Protein AF-A0A2G8LEM5-F1 (afdb_monomer_lite)

Foldseek 3Di:
DPVVVVVVVVLVVVLLLQLLVVLLVQQFAPHRNQKAFPVVVCVSSPVVVVVVCCVVQQKDKDKDFDDDPDPDDDDPRDITIIIGGNDNLSSLLSNLVVVLVQLVPDPDDVSNCVSCVRHDCPVSLSSLVNNCVVDVVSNVVVVVNVVVVCVVDPDDPPDDCPVSPD

Sequence (166 aa):
MAKSAKAYNIEYAVKYKELSKVAFEGLCGENQQLSWRKDGLCTRLGQGFCQHYIAVGILVEEEVSAVTNEQTSATDIQTRTDLRFYHQLFCEWFASFRLVEVVAATRGASELKNVLDKVDPFNLQYLYRFTCGISSAVGKRIIEYLKSRKTVISLPSSASWNKLVR

Structure (mmCIF, N/CA/C/O backbone):
data_AF-A0A2G8LEM5-F1
#
_entry.id   AF-A0A2G8LEM5-F1
#
loop_
_atom_site.group_PDB
_atom_site.id
_atom_site.type_symbol
_atom_site.label_atom_id
_atom_site.label_alt_id
_atom_site.label_comp_id
_atom_site.label_asym_id
_atom_site.label_entity_id
_atom_site.label_seq_id
_atom_site.pdbx_PDB_ins_code
_atom_site.Cartn_x
_atom_site.Cartn_y
_atom_site.Cartn_z
_atom_site.occupancy
_atom_site.B_iso_or_equiv
_atom_site.auth_seq_id
_atom_site.auth_comp_id
_atom_site.auth_asym_id
_atom_site.auth_atom_id
_atom_site.pdbx_PDB_model_num
ATOM 1 N N . MET A 1 1 ? -18.968 -29.875 -1.692 1.00 41.53 1 MET A N 1
ATOM 2 C CA . MET A 1 1 ? -18.463 -28.745 -0.873 1.00 41.53 1 MET A CA 1
ATOM 3 C C . MET A 1 1 ? -17.439 -27.832 -1.582 1.00 41.53 1 MET A C 1
ATOM 5 O O . MET A 1 1 ? -17.128 -26.781 -1.046 1.00 41.53 1 MET A O 1
ATOM 9 N N . ALA A 1 2 ? -16.972 -28.123 -2.808 1.00 37.50 2 ALA A N 1
ATOM 10 C CA . ALA A 1 2 ? -15.936 -27.321 -3.493 1.00 37.50 2 ALA A CA 1
ATOM 11 C C . ALA A 1 2 ? -16.406 -26.003 -4.167 1.00 37.50 2 ALA A C 1
ATOM 13 O O . ALA A 1 2 ? -15.579 -25.154 -4.490 1.00 37.50 2 ALA A O 1
ATOM 14 N N . LYS A 1 3 ? -17.717 -25.797 -4.380 1.00 36.59 3 LYS A N 1
ATOM 15 C CA . LYS A 1 3 ? -18.250 -24.563 -5.004 1.00 36.59 3 LYS A CA 1
ATOM 16 C C . LYS A 1 3 ? -18.142 -23.320 -4.100 1.00 36.59 3 LYS A C 1
ATOM 18 O O . LYS A 1 3 ? -18.022 -22.219 -4.622 1.00 36.59 3 LYS A O 1
ATOM 23 N N . SER A 1 4 ? -18.129 -23.500 -2.774 1.00 48.44 4 SER A N 1
ATOM 24 C CA . SER A 1 4 ? -18.089 -22.406 -1.786 1.00 48.44 4 SER A CA 1
ATOM 25 C C . SER A 1 4 ? -16.693 -21.777 -1.655 1.00 48.44 4 SER A C 1
ATOM 27 O O . SER A 1 4 ? -16.547 -20.563 -1.764 1.00 48.44 4 SER A O 1
ATOM 29 N N . ALA A 1 5 ? -15.635 -22.592 -1.567 1.00 35.41 5 ALA A N 1
ATOM 30 C CA . ALA A 1 5 ? -14.261 -22.096 -1.419 1.00 35.41 5 ALA A CA 1
ATOM 31 C C . ALA A 1 5 ? -13.747 -21.320 -2.650 1.00 35.41 5 ALA A C 1
ATOM 33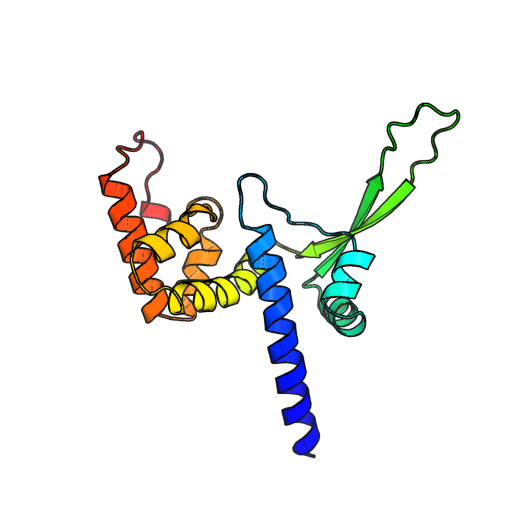 O O . ALA A 1 5 ? -12.913 -20.424 -2.523 1.00 35.41 5 ALA A O 1
ATOM 34 N N . LYS A 1 6 ? -14.242 -21.644 -3.853 1.00 36.72 6 LYS A N 1
ATOM 35 C CA . LYS A 1 6 ? -13.830 -20.977 -5.099 1.00 36.72 6 LYS A CA 1
ATOM 36 C C . LYS A 1 6 ? -14.469 -19.590 -5.248 1.00 36.72 6 LYS A C 1
ATOM 38 O O . LYS A 1 6 ? -13.786 -18.662 -5.662 1.00 36.72 6 LYS A O 1
ATOM 43 N N . ALA A 1 7 ? -15.739 -19.440 -4.863 1.00 39.22 7 ALA A N 1
ATOM 44 C CA . ALA A 1 7 ? -16.415 -18.141 -4.807 1.00 39.22 7 ALA A CA 1
ATOM 45 C C . ALA A 1 7 ? -15.841 -17.249 -3.691 1.00 39.22 7 ALA A C 1
ATOM 47 O O . ALA A 1 7 ? -15.555 -16.079 -3.934 1.00 39.22 7 ALA A O 1
ATOM 48 N N . TYR A 1 8 ? -15.564 -17.837 -2.521 1.00 41.41 8 TYR A N 1
ATOM 49 C CA . TYR A 1 8 ? -14.916 -17.156 -1.397 1.00 41.41 8 TYR A CA 1
ATOM 50 C C . TYR A 1 8 ? -13.545 -16.576 -1.792 1.00 41.41 8 TYR A C 1
ATOM 52 O O . TYR A 1 8 ? -13.256 -15.419 -1.521 1.00 41.41 8 TYR A O 1
ATOM 60 N N . ASN A 1 9 ? -12.719 -17.315 -2.540 1.00 50.66 9 ASN A N 1
ATOM 61 C CA . ASN A 1 9 ? -11.421 -16.802 -2.997 1.00 50.66 9 ASN A CA 1
ATOM 62 C C . ASN A 1 9 ? -11.515 -15.643 -4.009 1.00 50.66 9 ASN A C 1
ATOM 64 O O . ASN A 1 9 ? -10.637 -14.786 -4.020 1.00 50.66 9 ASN A O 1
ATOM 68 N N . ILE A 1 10 ? -12.554 -15.583 -4.850 1.00 49.97 10 ILE A N 1
ATOM 69 C CA . ILE A 1 10 ? -12.685 -14.533 -5.877 1.00 49.97 10 ILE A CA 1
ATOM 70 C C . ILE A 1 10 ? -13.132 -13.209 -5.251 1.00 49.97 10 ILE A C 1
ATOM 72 O O . ILE A 1 10 ? -12.558 -12.164 -5.554 1.00 49.97 10 ILE A O 1
ATOM 76 N N . GLU A 1 11 ? -14.114 -13.240 -4.348 1.00 49.53 11 GLU A N 1
ATOM 77 C CA . GLU A 1 11 ? -14.593 -12.033 -3.666 1.00 49.53 11 GLU A CA 1
ATOM 78 C C . GLU A 1 11 ? -13.497 -11.415 -2.786 1.00 49.53 11 GLU A C 1
ATOM 80 O O . GLU A 1 11 ? -13.275 -10.204 -2.826 1.00 49.53 11 GLU A O 1
ATOM 85 N N . TYR A 1 12 ? -12.747 -12.245 -2.057 1.00 51.75 12 TYR A N 1
ATOM 86 C CA . TYR A 1 12 ? -11.618 -11.777 -1.256 1.00 51.75 12 TYR A CA 1
ATOM 87 C C . TYR A 1 12 ? -10.450 -11.289 -2.118 1.00 51.75 12 TYR A C 1
ATOM 89 O O . TYR A 1 12 ? -9.861 -10.270 -1.774 1.00 51.75 12 TYR A O 1
ATOM 97 N N . ALA A 1 13 ? -10.146 -11.925 -3.255 1.00 54.34 13 ALA A N 1
ATOM 98 C CA . ALA A 1 13 ? -9.106 -11.447 -4.172 1.00 54.34 13 ALA A CA 1
ATOM 99 C C . ALA A 1 13 ? -9.447 -10.080 -4.796 1.00 54.34 13 ALA A C 1
ATOM 101 O O . ALA A 1 13 ? -8.578 -9.215 -4.912 1.00 54.34 13 ALA A O 1
ATOM 102 N N . VAL A 1 14 ? -10.716 -9.847 -5.153 1.00 58.09 14 VAL A N 1
ATOM 103 C CA . VAL A 1 14 ? -11.176 -8.546 -5.671 1.00 58.09 14 VAL A CA 1
ATOM 104 C C . VAL A 1 14 ? -11.141 -7.475 -4.580 1.00 58.09 14 VAL A C 1
ATOM 106 O O . VAL A 1 14 ? -10.703 -6.357 -4.837 1.00 58.09 14 VAL A O 1
ATOM 109 N N . LYS A 1 15 ? -11.548 -7.795 -3.349 1.00 62.25 15 LYS A N 1
ATOM 110 C CA . LYS A 1 15 ? -11.540 -6.819 -2.247 1.00 62.25 15 LYS A CA 1
ATOM 111 C C . LYS A 1 15 ? -10.138 -6.559 -1.683 1.00 62.25 15 LYS A C 1
ATOM 113 O O . LYS A 1 15 ? -9.847 -5.439 -1.268 1.00 62.25 15 LYS A O 1
ATOM 118 N N . TYR A 1 16 ? -9.239 -7.543 -1.760 1.00 77.94 16 TYR A N 1
ATOM 119 C CA . TYR A 1 16 ? -7.807 -7.362 -1.510 1.00 77.94 16 TYR A CA 1
ATOM 120 C C . TYR A 1 16 ? -7.231 -6.279 -2.427 1.00 77.94 16 TYR A C 1
ATOM 122 O O . TYR A 1 16 ? -6.503 -5.404 -1.970 1.00 77.94 16 TYR A O 1
ATOM 130 N N . LYS A 1 17 ? -7.643 -6.273 -3.702 1.00 88.44 17 LYS A N 1
ATOM 131 C CA . LYS A 1 17 ? -7.220 -5.268 -4.683 1.00 88.44 17 LYS A CA 1
ATOM 132 C C . LYS A 1 17 ? -7.591 -3.842 -4.272 1.00 88.44 17 LYS A C 1
ATOM 134 O O . LYS A 1 17 ? -6.770 -2.939 -4.430 1.00 88.44 17 LYS A O 1
ATOM 139 N N . GLU A 1 18 ? -8.793 -3.629 -3.736 1.00 92.88 18 GLU A N 1
ATOM 140 C CA . GLU A 1 18 ? -9.217 -2.287 -3.323 1.00 92.88 18 GLU A CA 1
ATOM 141 C C . GLU A 1 18 ? -8.524 -1.838 -2.030 1.00 92.88 18 GLU A C 1
ATOM 143 O O . GLU A 1 18 ? -8.081 -0.695 -1.958 1.00 92.88 18 GLU A O 1
ATOM 148 N N . LEU A 1 19 ? -8.321 -2.730 -1.051 1.00 93.94 19 LEU A N 1
ATOM 149 C CA . LEU A 1 19 ? -7.528 -2.405 0.144 1.00 93.94 19 LEU A CA 1
ATOM 150 C C . LEU A 1 19 ? -6.064 -2.097 -0.211 1.00 93.94 19 LEU A C 1
ATOM 152 O O . LEU A 1 19 ? -5.504 -1.121 0.283 1.00 93.94 19 LEU A O 1
ATOM 156 N N . SER A 1 20 ? -5.460 -2.867 -1.119 1.00 95.56 20 SER A N 1
ATOM 157 C CA . SER A 1 20 ? -4.129 -2.583 -1.668 1.00 95.56 20 SER A CA 1
ATOM 158 C C . SER A 1 20 ? -4.063 -1.227 -2.366 1.00 95.56 20 SER A C 1
ATOM 160 O O . SER A 1 20 ? -3.054 -0.529 -2.271 1.00 95.56 20 SER A O 1
ATOM 162 N N . LYS A 1 21 ? -5.135 -0.832 -3.057 1.00 95.50 21 LYS A N 1
ATOM 163 C CA . LYS A 1 21 ? -5.238 0.478 -3.699 1.00 95.50 21 LYS A CA 1
ATOM 164 C C . LYS A 1 21 ? -5.353 1.607 -2.674 1.00 95.50 21 LYS A C 1
ATOM 166 O O . LYS A 1 21 ? -4.601 2.565 -2.798 1.00 95.50 21 LYS A O 1
ATOM 171 N N . VAL A 1 22 ? -6.210 1.471 -1.657 1.00 95.50 22 VAL A N 1
ATOM 172 C CA . VAL A 1 22 ? -6.303 2.423 -0.531 1.00 95.50 22 VAL A CA 1
ATOM 173 C C . VAL A 1 22 ? -4.940 2.604 0.131 1.00 95.50 22 VAL A C 1
ATOM 175 O O . VAL A 1 22 ? -4.490 3.731 0.311 1.00 95.50 22 VAL A O 1
ATOM 178 N N . ALA A 1 23 ? -4.267 1.497 0.455 1.00 96.25 23 ALA A N 1
ATOM 179 C CA . ALA A 1 23 ? -2.953 1.525 1.083 1.00 96.25 23 ALA A CA 1
ATOM 180 C C . ALA A 1 23 ? -1.933 2.259 0.202 1.00 96.25 23 ALA A C 1
ATOM 182 O O . ALA A 1 23 ? -1.239 3.157 0.664 1.00 96.25 23 ALA A O 1
ATOM 183 N N . PHE A 1 24 ? -1.877 1.927 -1.089 1.00 96.38 24 PHE A N 1
ATOM 184 C CA . PHE A 1 24 ? -0.951 2.564 -2.021 1.00 96.38 24 PHE A CA 1
ATOM 185 C C . PHE A 1 24 ? -1.220 4.060 -2.207 1.00 96.38 24 PHE A C 1
ATOM 187 O O . PHE A 1 24 ? -0.278 4.846 -2.224 1.00 96.38 24 PHE A O 1
ATOM 194 N N . GLU A 1 25 ? -2.488 4.460 -2.319 1.00 95.19 25 GLU A N 1
ATOM 195 C CA . GLU A 1 25 ? -2.893 5.868 -2.377 1.00 95.19 25 GLU A CA 1
ATOM 196 C C . GLU A 1 25 ? -2.484 6.617 -1.107 1.00 95.19 25 GLU A C 1
ATOM 198 O O . GLU A 1 25 ? -1.934 7.707 -1.210 1.00 95.19 25 GLU A O 1
ATOM 203 N N . GLY A 1 26 ? -2.680 6.013 0.068 1.00 94.75 26 GLY A N 1
ATOM 204 C CA . GLY A 1 26 ? -2.289 6.600 1.349 1.00 94.75 26 GLY A CA 1
ATOM 205 C C . GLY A 1 26 ? -0.783 6.799 1.514 1.00 94.75 26 GLY A C 1
ATOM 206 O O . GLY A 1 26 ? -0.354 7.729 2.190 1.00 94.75 26 GLY A O 1
ATOM 207 N N . LEU A 1 27 ? 0.029 5.961 0.869 1.00 95.00 27 LEU A N 1
ATOM 208 C CA . LEU A 1 27 ? 1.489 6.089 0.867 1.00 95.00 27 LEU A CA 1
ATOM 209 C C . LEU A 1 27 ? 2.023 7.055 -0.202 1.00 95.00 27 LEU A C 1
ATOM 211 O O . LEU A 1 27 ? 3.207 7.390 -0.177 1.00 95.00 27 LEU A O 1
ATOM 215 N N . CYS A 1 28 ? 1.182 7.468 -1.151 1.00 91.31 28 CYS A N 1
ATOM 216 C CA . CYS A 1 28 ? 1.559 8.374 -2.228 1.00 91.31 28 CYS A CA 1
ATOM 217 C C . CYS A 1 28 ? 1.420 9.848 -1.809 1.00 91.31 28 CYS A C 1
ATOM 219 O O . CYS A 1 28 ? 0.432 10.234 -1.193 1.00 91.31 28 CYS A O 1
ATOM 221 N N . GLY A 1 29 ? 2.353 10.693 -2.256 1.00 78.56 29 GLY A N 1
ATOM 222 C CA . GLY A 1 29 ? 2.331 12.145 -2.029 1.00 78.56 29 GLY A CA 1
ATOM 223 C C . GLY A 1 29 ? 3.247 12.615 -0.895 1.00 78.56 29 GLY A C 1
ATOM 224 O O . GLY A 1 29 ? 3.897 11.814 -0.231 1.00 78.56 29 GLY A O 1
ATOM 225 N N . GLU A 1 30 ? 3.323 13.937 -0.705 1.00 71.69 30 GLU A N 1
ATOM 226 C CA . GLU A 1 30 ? 4.197 14.558 0.308 1.00 71.69 30 GLU A CA 1
ATOM 227 C C . GLU A 1 30 ? 3.716 14.289 1.741 1.00 71.69 30 GLU A C 1
ATOM 229 O O . GLU A 1 30 ? 4.530 14.092 2.638 1.00 71.69 30 GLU A O 1
ATOM 234 N N . ASN A 1 31 ? 2.396 14.218 1.940 1.00 77.56 31 ASN A N 1
ATOM 235 C CA . ASN A 1 31 ? 1.775 13.906 3.224 1.00 77.56 31 ASN A CA 1
ATOM 236 C C . ASN A 1 31 ? 1.049 12.566 3.123 1.00 77.56 31 ASN A C 1
ATOM 238 O O . ASN A 1 31 ? 0.016 12.467 2.459 1.00 77.56 31 ASN A O 1
ATOM 242 N N . GLN A 1 32 ? 1.585 11.542 3.785 1.00 86.56 32 GLN A N 1
ATOM 243 C CA . GLN A 1 32 ? 0.970 10.218 3.797 1.00 86.56 32 GLN A CA 1
ATOM 244 C C . GLN A 1 32 ? -0.354 10.246 4.561 1.00 86.56 32 GLN A C 1
ATOM 246 O O . GLN A 1 32 ? -0.428 10.720 5.696 1.00 86.56 32 GLN A O 1
ATOM 251 N N . GLN A 1 33 ? -1.394 9.679 3.958 1.00 92.12 33 GLN A N 1
ATOM 252 C CA . GLN A 1 33 ? -2.659 9.420 4.627 1.00 92.12 33 GLN A CA 1
ATOM 253 C C . GLN A 1 33 ? -2.657 7.983 5.151 1.00 92.12 33 GLN A C 1
ATOM 255 O O . GLN A 1 33 ? -2.865 7.036 4.399 1.00 92.12 33 GLN A O 1
ATOM 260 N N . LEU A 1 34 ? -2.429 7.826 6.455 1.00 92.31 34 LEU A N 1
ATOM 261 C CA . LEU A 1 34 ? -2.380 6.515 7.119 1.00 92.31 34 LEU A CA 1
ATOM 262 C C . LEU A 1 34 ? -3.640 6.189 7.928 1.00 92.31 34 LEU A C 1
ATOM 264 O O . LEU A 1 34 ? -3.723 5.111 8.512 1.00 92.31 34 LEU A O 1
ATOM 268 N N . SER A 1 35 ? -4.601 7.111 7.960 1.00 94.12 35 SER A N 1
ATOM 269 C CA . SER A 1 35 ? -5.865 6.979 8.675 1.00 94.12 35 SER A CA 1
ATOM 270 C C . SER A 1 35 ? -7.010 7.540 7.832 1.00 94.12 35 SER A C 1
ATOM 272 O O . SER A 1 35 ? -6.854 8.529 7.101 1.00 94.12 35 SER A O 1
ATOM 274 N N . TRP A 1 36 ? -8.160 6.878 7.885 1.00 95.44 36 TRP A N 1
ATOM 275 C CA . TRP A 1 36 ? -9.336 7.202 7.086 1.00 95.44 36 TRP A CA 1
ATOM 276 C C . TRP A 1 36 ? -10.579 7.174 7.958 1.00 95.44 36 TRP A C 1
ATOM 278 O O . TRP A 1 36 ? -10.741 6.273 8.773 1.00 95.44 36 TRP A O 1
ATOM 288 N N . ARG A 1 37 ? -11.513 8.092 7.710 1.00 94.88 37 ARG A N 1
ATOM 289 C CA . ARG A 1 37 ? -12.848 8.040 8.314 1.00 94.88 37 ARG A CA 1
ATOM 290 C C . ARG A 1 37 ? -13.476 6.655 8.151 1.00 94.88 37 ARG A C 1
ATOM 292 O O . ARG A 1 37 ? -13.555 6.150 7.026 1.00 94.88 37 ARG A O 1
ATOM 299 N N . LYS A 1 38 ? -13.915 6.051 9.263 1.00 94.75 38 LYS A N 1
ATOM 300 C CA . LYS A 1 38 ? -14.423 4.670 9.296 1.00 94.75 38 LYS A CA 1
ATOM 301 C C . LYS A 1 38 ? -15.601 4.469 8.348 1.00 94.75 38 LYS A C 1
ATOM 303 O O . LYS A 1 38 ? -15.598 3.529 7.560 1.00 94.75 38 LYS A O 1
ATOM 308 N N . ASP A 1 39 ? -16.586 5.357 8.387 1.00 93.00 39 ASP A N 1
ATOM 309 C CA . ASP A 1 39 ? -17.767 5.335 7.518 1.00 93.00 39 ASP A CA 1
ATOM 310 C C . ASP A 1 39 ? -17.392 5.406 6.029 1.00 93.00 39 ASP A C 1
ATOM 312 O O . ASP A 1 39 ? -17.854 4.585 5.228 1.00 93.00 39 ASP A O 1
ATOM 316 N N . GLY A 1 40 ? -16.492 6.322 5.666 1.00 93.19 40 GLY A N 1
ATOM 317 C CA . GLY A 1 40 ? -16.002 6.474 4.298 1.00 93.19 40 GLY A CA 1
ATOM 318 C C . GLY A 1 40 ? -15.235 5.245 3.809 1.00 93.19 40 GLY A C 1
ATOM 319 O O . GLY A 1 40 ? -15.504 4.726 2.722 1.00 93.19 40 GLY A O 1
ATOM 320 N N . LEU A 1 41 ? -14.314 4.728 4.627 1.00 94.06 41 LEU A N 1
ATOM 321 C CA . LEU A 1 41 ? -13.511 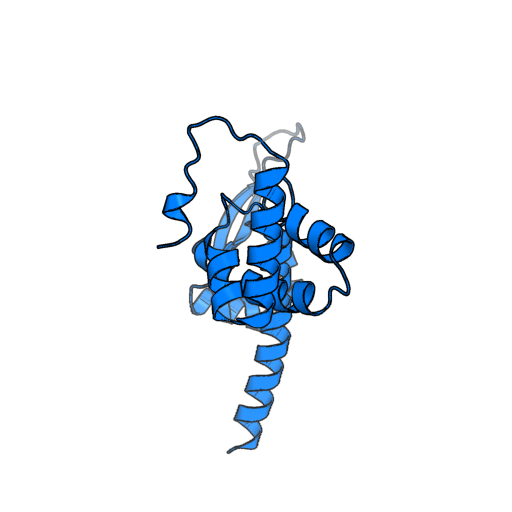3.565 4.260 1.00 94.06 41 LEU A CA 1
ATOM 322 C C . LEU A 1 41 ? -14.358 2.285 4.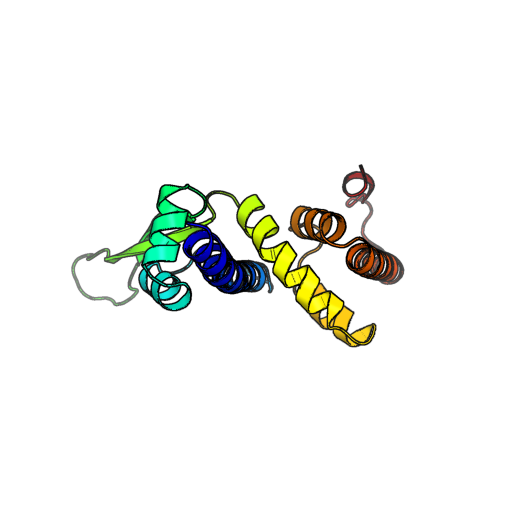180 1.00 94.06 41 LEU A C 1
ATOM 324 O O . LEU A 1 41 ? -14.234 1.533 3.214 1.00 94.06 41 LEU A O 1
ATOM 328 N N . CYS A 1 42 ? -15.262 2.057 5.137 1.00 93.88 42 CYS A N 1
ATOM 329 C CA . CYS A 1 42 ? -16.187 0.921 5.116 1.00 93.88 42 CYS A CA 1
ATOM 330 C C . CYS A 1 42 ? -17.166 0.971 3.943 1.00 93.88 42 CYS A C 1
ATOM 332 O O . CYS A 1 42 ? -17.524 -0.079 3.412 1.00 93.88 42 CYS A O 1
ATOM 334 N N . THR A 1 43 ? -17.575 2.162 3.503 1.00 94.31 43 THR A N 1
ATOM 335 C CA . THR A 1 43 ? -18.384 2.318 2.285 1.00 94.31 43 THR A CA 1
ATOM 336 C C . THR A 1 43 ? -17.590 1.909 1.044 1.00 94.31 43 THR A C 1
ATOM 338 O O . THR A 1 43 ? -18.117 1.208 0.183 1.00 94.31 43 THR A O 1
ATOM 341 N N . ARG A 1 44 ? -16.305 2.281 0.973 1.00 93.81 44 ARG A N 1
ATOM 342 C CA . ARG A 1 44 ? -15.418 1.940 -0.151 1.00 93.81 44 ARG A CA 1
ATOM 343 C C . ARG A 1 44 ? -15.063 0.451 -0.211 1.00 93.81 44 ARG A C 1
ATOM 345 O O . ARG A 1 44 ? -15.074 -0.131 -1.290 1.00 93.81 44 ARG A O 1
ATOM 352 N N . LEU A 1 45 ? -14.718 -0.157 0.923 1.00 91.44 45 LEU A N 1
ATOM 353 C CA . LEU A 1 45 ? -14.249 -1.549 0.990 1.00 91.44 45 LEU A CA 1
ATOM 354 C C . LEU A 1 45 ? -15.386 -2.570 1.167 1.00 91.44 45 LEU A C 1
ATOM 356 O O . LEU A 1 45 ? -15.221 -3.755 0.868 1.00 91.44 45 LEU A O 1
ATOM 360 N N . GLY A 1 46 ? -16.539 -2.115 1.656 1.00 91.81 46 GLY A N 1
ATOM 361 C CA . GLY A 1 46 ? -17.656 -2.943 2.090 1.00 91.81 46 GLY A CA 1
ATOM 362 C C . GLY A 1 46 ? -17.604 -3.250 3.590 1.00 91.81 46 GLY A C 1
ATOM 363 O O . GLY A 1 46 ? -16.582 -3.677 4.128 1.00 91.81 46 GLY A O 1
ATOM 364 N N . GLN A 1 47 ? -18.748 -3.100 4.261 1.00 91.50 47 GLN A N 1
ATOM 365 C CA . GLN A 1 47 ? -18.875 -3.222 5.721 1.00 91.50 47 GLN A CA 1
ATOM 366 C C . GLN A 1 47 ? -18.335 -4.549 6.274 1.00 91.50 47 GLN A C 1
ATOM 368 O O . GLN A 1 47 ? -17.486 -4.547 7.163 1.00 91.50 47 GLN A O 1
ATOM 373 N N . GLY A 1 48 ? -18.760 -5.687 5.711 1.00 90.38 48 GLY A N 1
ATOM 374 C CA . GLY A 1 48 ? -18.305 -7.006 6.171 1.00 90.38 48 GLY A CA 1
ATOM 375 C C . GLY A 1 48 ? -16.802 -7.238 5.976 1.00 90.38 48 GLY A C 1
ATOM 376 O O . GLY A 1 48 ? -16.179 -7.953 6.756 1.00 90.38 48 GLY A O 1
ATOM 377 N N . PHE A 1 49 ? -16.193 -6.596 4.973 1.00 89.81 49 PHE A N 1
ATOM 378 C CA . PHE A 1 49 ? -14.751 -6.678 4.745 1.00 89.81 49 PHE A CA 1
ATOM 379 C C . PHE A 1 49 ? -13.979 -5.892 5.807 1.00 89.81 49 PHE A C 1
ATOM 381 O O . PHE A 1 49 ? -13.028 -6.417 6.382 1.00 89.81 49 PHE A O 1
ATOM 388 N N . CYS A 1 50 ? -14.415 -4.671 6.126 1.00 92.06 50 CYS A N 1
ATOM 389 C CA . CYS A 1 50 ? -13.810 -3.905 7.214 1.00 92.06 50 CYS A CA 1
ATOM 390 C C . CYS A 1 50 ? -13.956 -4.620 8.556 1.00 92.06 50 CYS A C 1
ATOM 392 O O . CYS A 1 50 ? -12.958 -4.797 9.245 1.00 92.06 50 CYS A O 1
ATOM 394 N N . GLN A 1 51 ? -15.156 -5.106 8.889 1.00 93.25 51 GLN A N 1
ATOM 395 C CA . GLN A 1 51 ? -15.386 -5.871 10.120 1.00 93.25 51 GLN A CA 1
ATOM 396 C C . GLN A 1 51 ? -14.450 -7.081 10.222 1.00 93.25 51 GLN A C 1
ATOM 398 O O . GLN A 1 51 ? -13.879 -7.325 11.280 1.00 93.25 51 GLN A O 1
ATOM 403 N N . HIS A 1 52 ? -14.235 -7.798 9.115 1.00 92.56 52 HIS A N 1
ATOM 404 C CA . HIS A 1 52 ? -13.295 -8.913 9.075 1.00 92.56 52 HIS A CA 1
ATOM 405 C C . HIS A 1 52 ? -11.857 -8.480 9.400 1.00 92.56 52 HIS A C 1
ATOM 407 O O . HIS A 1 52 ? -11.231 -9.066 10.278 1.00 92.56 52 HIS A O 1
ATOM 413 N N . TYR A 1 53 ? -11.326 -7.451 8.734 1.00 92.50 53 TYR A N 1
ATOM 414 C CA . TYR A 1 53 ? -9.940 -7.020 8.961 1.00 92.50 53 TYR A CA 1
ATOM 415 C C . TYR A 1 53 ? -9.721 -6.293 10.288 1.00 92.50 53 TYR A C 1
ATOM 417 O O . TYR A 1 53 ? -8.598 -6.310 10.793 1.00 92.50 53 TYR A O 1
ATOM 425 N N . ILE A 1 54 ? -10.774 -5.713 10.866 1.00 95.12 54 ILE A N 1
ATOM 426 C CA . ILE A 1 54 ? -10.772 -5.229 12.249 1.00 95.12 54 ILE A CA 1
ATOM 427 C C . ILE A 1 54 ? -10.684 -6.417 13.209 1.00 95.12 54 ILE A C 1
ATOM 429 O O . ILE A 1 54 ? -9.799 -6.456 14.055 1.00 95.12 54 ILE A O 1
ATOM 433 N N . ALA A 1 55 ? -11.533 -7.435 13.032 1.00 95.25 55 ALA A N 1
ATOM 434 C CA . ALA A 1 55 ? -11.535 -8.624 13.884 1.00 95.25 55 ALA A CA 1
ATOM 435 C C . ALA A 1 55 ? -10.212 -9.412 13.822 1.00 95.25 55 ALA A C 1
ATOM 437 O O . ALA A 1 55 ? -9.778 -9.969 14.826 1.00 95.25 55 ALA A O 1
ATOM 438 N N . VAL A 1 56 ? -9.555 -9.444 12.657 1.00 93.12 56 VAL A N 1
ATOM 439 C CA . VAL A 1 56 ? -8.230 -10.067 12.476 1.00 93.12 56 VAL A CA 1
ATOM 440 C C . VAL A 1 56 ? -7.089 -9.175 13.002 1.00 93.12 56 VAL A C 1
ATOM 442 O O . VAL A 1 56 ? -5.978 -9.658 13.200 1.00 93.12 56 VAL A O 1
ATOM 445 N N . GLY A 1 57 ? -7.339 -7.885 13.253 1.00 93.75 57 GLY A N 1
ATOM 446 C CA . GLY A 1 57 ? -6.348 -6.944 13.789 1.00 93.75 57 GLY A CA 1
ATOM 447 C C . GLY A 1 57 ? -5.398 -6.341 12.748 1.00 93.75 57 GLY A C 1
ATOM 448 O O . GLY A 1 57 ? -4.345 -5.816 13.098 1.00 93.75 57 GLY A O 1
ATOM 449 N N . ILE A 1 58 ? -5.743 -6.404 11.459 1.00 95.31 58 ILE A N 1
ATOM 450 C CA . ILE A 1 58 ? -4.996 -5.703 10.399 1.00 95.31 58 ILE A CA 1
ATOM 451 C C . ILE A 1 58 ? -5.377 -4.226 10.368 1.00 95.31 58 ILE A C 1
ATOM 453 O O . ILE A 1 58 ? -4.506 -3.369 10.206 1.00 95.31 58 ILE A O 1
ATOM 457 N N . LEU A 1 59 ? -6.672 -3.946 10.516 1.00 96.44 59 LEU A N 1
ATOM 458 C CA . LEU A 1 59 ? -7.207 -2.605 10.704 1.00 96.44 59 LEU A CA 1
ATOM 459 C C . LEU A 1 59 ? -7.554 -2.414 12.178 1.00 96.44 59 LEU A C 1
ATOM 461 O O . LEU A 1 59 ? -7.974 -3.354 12.846 1.00 96.44 59 LEU A O 1
ATOM 465 N N . VAL A 1 60 ? -7.395 -1.194 12.672 1.00 96.75 60 VAL A N 1
ATOM 466 C CA . VAL A 1 60 ? -7.816 -0.804 14.016 1.00 96.75 60 VAL A CA 1
ATOM 467 C C . VAL A 1 60 ? -8.616 0.476 13.976 1.00 96.75 60 VAL A C 1
ATOM 469 O O . VAL A 1 60 ? -8.421 1.319 13.099 1.00 96.75 60 VAL A O 1
ATOM 472 N N . GLU A 1 61 ? -9.513 0.582 14.945 1.00 96.31 61 GLU A N 1
ATOM 473 C CA . GLU A 1 61 ? -10.321 1.762 15.197 1.00 96.31 61 GLU A CA 1
ATOM 474 C C . GLU A 1 61 ? -9.549 2.724 16.098 1.00 96.31 61 GLU A C 1
ATOM 476 O O . GLU A 1 61 ? -8.923 2.315 17.077 1.00 96.31 61 GLU A O 1
ATOM 481 N N . GLU A 1 62 ? -9.578 4.000 15.742 1.00 93.25 62 GLU A N 1
ATOM 482 C CA . GLU A 1 62 ? -8.942 5.083 16.477 1.00 93.25 62 GLU A CA 1
ATOM 483 C C . GLU A 1 62 ? -9.944 6.220 16.653 1.00 93.25 62 GLU A C 1
ATOM 485 O O . GLU A 1 62 ? -10.521 6.708 15.683 1.00 93.25 62 GLU A O 1
ATOM 490 N N . GLU A 1 63 ? -10.155 6.645 17.895 1.00 91.12 63 GLU A N 1
ATOM 491 C CA . GLU A 1 63 ? -10.999 7.797 18.197 1.00 91.12 63 GLU A CA 1
ATOM 492 C C . GLU A 1 63 ? -10.197 9.087 18.015 1.00 91.12 63 GLU A C 1
ATOM 494 O O . GLU A 1 63 ? -9.149 9.284 18.631 1.00 91.12 63 GLU A O 1
ATOM 499 N N . VAL A 1 64 ? -10.703 9.975 17.165 1.00 86.56 64 VAL A N 1
ATOM 500 C CA . VAL A 1 64 ? -10.081 11.250 16.814 1.00 86.56 64 VAL A CA 1
ATOM 501 C C . VAL A 1 64 ? -11.020 12.383 17.211 1.00 86.56 64 VAL A C 1
ATOM 503 O O . VAL A 1 64 ? -12.168 12.445 16.765 1.00 86.56 64 VAL A O 1
ATOM 506 N N . SER A 1 65 ? -10.529 13.315 18.024 1.00 80.31 65 SER A N 1
ATOM 507 C CA . SER A 1 65 ? -11.268 14.530 18.375 1.00 80.31 65 SER A CA 1
ATOM 508 C C . SER A 1 65 ? -11.307 15.487 17.184 1.00 80.31 65 SER A C 1
ATOM 510 O O . SER A 1 65 ? -10.269 15.988 16.749 1.00 80.31 65 SER A O 1
ATOM 512 N N . ALA A 1 66 ? -12.497 15.773 16.657 1.00 63.34 66 ALA A N 1
ATOM 513 C CA . ALA A 1 66 ? -12.691 16.842 15.691 1.00 63.34 66 ALA A CA 1
ATOM 514 C C . ALA A 1 66 ? -12.895 18.156 16.456 1.00 63.34 66 ALA A C 1
ATOM 516 O O . ALA A 1 66 ? -13.938 18.383 17.065 1.00 63.34 66 ALA A O 1
ATOM 517 N N . VAL A 1 67 ? -11.880 19.021 16.452 1.00 57.53 67 VAL A N 1
ATOM 518 C CA . VAL A 1 67 ? -12.043 20.404 16.913 1.00 57.53 67 VAL A CA 1
ATOM 519 C C . VAL A 1 67 ? -12.689 21.184 15.775 1.00 57.53 67 VAL A C 1
ATOM 521 O O . VAL A 1 67 ? -12.050 21.462 14.759 1.00 57.53 67 VAL A O 1
ATOM 524 N N . THR A 1 68 ? -13.970 21.505 15.914 1.00 55.38 68 THR A N 1
ATOM 525 C CA . THR A 1 68 ? -14.663 22.405 14.993 1.00 55.38 68 THR A CA 1
ATOM 526 C C . THR A 1 68 ? -14.247 23.833 15.341 1.00 55.38 68 THR A C 1
ATOM 528 O O . THR A 1 68 ? -14.541 24.318 16.429 1.00 55.38 68 THR A O 1
ATOM 531 N N . ASN A 1 69 ? -13.548 24.521 14.434 1.00 51.50 69 ASN A N 1
ATOM 532 C CA . ASN A 1 69 ? -13.137 25.928 14.589 1.00 51.50 69 ASN A CA 1
ATOM 533 C C . ASN A 1 69 ? -14.313 26.919 14.460 1.00 51.50 69 ASN A C 1
ATOM 535 O O . ASN A 1 69 ? -14.121 28.060 14.047 1.00 51.50 69 ASN A O 1
ATOM 539 N N . GLU A 1 70 ? -15.537 26.502 14.774 1.00 52.56 70 GLU A N 1
ATOM 540 C CA . GLU A 1 70 ? -16.686 27.397 14.765 1.00 52.56 70 GLU A CA 1
ATOM 541 C C . GLU A 1 70 ? -16.880 27.932 16.183 1.00 52.56 70 GLU A C 1
ATOM 543 O O . GLU A 1 70 ? -17.250 27.202 17.102 1.00 52.56 70 GLU A O 1
ATOM 548 N N . GLN A 1 71 ? -16.557 29.219 16.364 1.00 52.19 71 GLN A N 1
ATOM 549 C CA . GLN A 1 71 ? -16.873 30.009 17.552 1.00 52.19 71 GLN A CA 1
ATOM 550 C C . GLN A 1 71 ? -18.385 29.982 17.824 1.00 52.19 71 GLN A C 1
ATOM 552 O O . GLN A 1 71 ? -19.119 30.901 17.474 1.00 52.19 71 GLN A O 1
ATOM 557 N N . THR A 1 72 ? -18.841 28.953 18.522 1.00 48.16 72 THR A N 1
ATOM 558 C CA . THR A 1 72 ? -20.119 28.945 19.225 1.00 48.16 72 THR A CA 1
ATOM 559 C C . THR A 1 72 ? -19.927 28.270 20.575 1.00 48.16 72 THR A C 1
ATOM 561 O O . THR A 1 72 ? -19.187 27.306 20.726 1.00 48.16 72 THR A O 1
ATOM 564 N N . SER A 1 73 ? -20.527 28.894 21.579 1.00 51.03 73 SER A N 1
ATOM 565 C CA . SER A 1 73 ? -20.469 28.593 23.007 1.00 51.03 73 SER A CA 1
ATOM 566 C C . SER A 1 73 ? -20.592 27.107 23.370 1.00 51.03 73 SER A C 1
ATOM 568 O O . SER A 1 73 ? -21.469 26.430 22.849 1.00 51.03 73 SER A O 1
ATOM 570 N N . ALA A 1 74 ? -19.809 26.698 24.378 1.00 50.66 74 ALA A N 1
ATOM 571 C CA . ALA A 1 74 ? -19.713 25.360 24.974 1.00 50.66 74 ALA A CA 1
ATOM 572 C C . ALA A 1 74 ? -19.117 24.288 24.040 1.00 50.66 74 ALA A C 1
ATOM 574 O O . ALA A 1 74 ? -19.605 23.993 22.959 1.00 50.66 74 ALA A O 1
ATOM 575 N N . THR A 1 75 ? -17.995 23.731 24.483 1.00 51.41 75 THR A N 1
ATOM 576 C CA . THR A 1 75 ? -17.110 22.815 23.764 1.00 51.41 75 THR A CA 1
ATOM 577 C C . THR A 1 75 ? -17.745 21.441 23.540 1.00 51.41 75 THR A C 1
ATOM 579 O O . THR A 1 75 ? -17.460 20.507 24.290 1.00 51.41 75 THR A O 1
ATOM 582 N N . ASP A 1 76 ? -18.564 21.290 22.503 1.00 52.94 76 ASP A N 1
ATOM 583 C CA . ASP A 1 76 ? -18.923 19.967 21.988 1.00 52.94 76 ASP A CA 1
ATOM 584 C C . ASP A 1 76 ? -17.745 19.426 21.167 1.00 52.94 76 ASP A C 1
ATOM 586 O O . ASP A 1 76 ? -17.592 19.694 19.975 1.00 52.94 76 ASP A O 1
ATOM 590 N N . ILE A 1 77 ? -16.852 18.687 21.833 1.00 61.84 77 ILE A N 1
ATOM 591 C CA . ILE A 1 77 ? -15.804 17.913 21.161 1.00 61.84 77 ILE A CA 1
ATOM 592 C C . ILE A 1 77 ? -16.508 16.793 20.395 1.00 61.84 77 ILE A C 1
ATOM 594 O O . ILE A 1 77 ? -16.905 15.786 20.981 1.00 61.84 77 ILE A O 1
ATOM 598 N N . GLN A 1 78 ? -16.668 16.954 19.083 1.00 70.94 78 GLN A N 1
ATOM 599 C CA . GLN A 1 78 ? -17.208 15.889 18.250 1.00 70.94 78 GLN A CA 1
ATOM 600 C C . GLN A 1 78 ? -16.125 14.824 18.056 1.00 70.94 78 GLN A C 1
ATOM 602 O O . GLN A 1 78 ? -15.132 15.042 17.363 1.00 70.94 78 GLN A O 1
ATOM 607 N N . THR A 1 79 ? -16.286 13.660 18.676 1.00 80.81 79 THR A N 1
ATOM 608 C CA . THR A 1 79 ? -15.410 12.514 18.417 1.00 80.81 79 THR A CA 1
ATOM 609 C C . THR A 1 79 ? -15.810 11.845 17.105 1.00 80.81 79 THR A C 1
ATOM 611 O O . THR A 1 79 ? -16.994 11.744 16.768 1.00 80.81 79 THR A O 1
ATOM 614 N N . ARG A 1 80 ? -14.821 11.402 16.327 1.00 88.75 80 ARG A N 1
ATOM 615 C CA . ARG A 1 80 ? -15.040 10.547 15.157 1.00 88.75 80 ARG A CA 1
ATOM 616 C C . ARG A 1 80 ? -14.130 9.331 15.241 1.00 88.75 80 ARG A C 1
ATOM 618 O O . ARG A 1 80 ? -12.969 9.456 15.616 1.00 88.75 80 ARG A O 1
ATOM 625 N N . THR A 1 81 ? -14.626 8.196 14.770 1.00 94.25 81 THR A N 1
ATOM 626 C CA . THR A 1 81 ? -13.816 6.990 14.618 1.00 94.25 81 THR A CA 1
ATOM 627 C C . THR A 1 81 ? -13.164 6.957 13.238 1.00 94.25 81 THR A C 1
ATOM 629 O O . THR A 1 81 ? -13.846 6.982 12.206 1.00 94.25 81 THR A O 1
ATOM 632 N N . ASP A 1 82 ? -11.848 6.826 13.220 1.00 95.75 82 ASP A N 1
ATOM 633 C CA . ASP A 1 82 ? -11.078 6.495 12.033 1.00 95.75 82 ASP A CA 1
ATOM 634 C C . ASP A 1 82 ? -10.647 5.029 12.045 1.00 95.75 82 ASP A C 1
ATOM 636 O O . ASP A 1 82 ? -10.573 4.371 13.080 1.00 95.75 82 ASP A O 1
ATOM 640 N N . LEU A 1 83 ? -10.369 4.515 10.854 1.00 96.56 83 LEU A N 1
ATOM 641 C CA . LEU A 1 83 ? -9.696 3.253 10.632 1.00 96.56 83 LEU A CA 1
ATOM 642 C C . LEU A 1 83 ? -8.295 3.519 10.110 1.00 96.56 83 LEU A C 1
ATOM 644 O O . LEU A 1 83 ? -8.103 4.298 9.176 1.00 96.56 83 LEU A O 1
ATOM 648 N N . ARG A 1 84 ? -7.332 2.779 10.643 1.00 96.38 84 ARG A N 1
ATOM 649 C CA . ARG A 1 84 ? -5.969 2.722 10.116 1.00 96.38 84 ARG A CA 1
ATOM 650 C C . ARG A 1 84 ? -5.437 1.305 10.139 1.00 96.38 84 ARG A C 1
ATOM 652 O O . ARG A 1 84 ? -5.957 0.445 10.847 1.00 96.38 84 ARG A O 1
ATOM 659 N N . PHE A 1 85 ? -4.360 1.061 9.401 1.00 96.69 85 PHE A N 1
ATOM 660 C CA . PHE A 1 85 ? -3.597 -0.167 9.598 1.00 96.69 85 PHE A CA 1
ATOM 661 C C . PHE A 1 85 ? -3.022 -0.198 11.019 1.00 96.69 85 PHE A C 1
ATOM 663 O O . PHE A 1 85 ? -2.554 0.825 11.529 1.00 96.69 85 PHE A O 1
ATOM 670 N N . TYR A 1 86 ? -3.025 -1.376 11.647 1.00 95.88 86 TYR A N 1
ATOM 671 C CA . TYR A 1 86 ? -2.444 -1.567 12.979 1.00 95.88 86 TYR A CA 1
ATOM 672 C C . TYR A 1 86 ? -0.986 -1.100 13.022 1.00 95.88 86 TYR A C 1
ATOM 674 O O . TYR A 1 86 ? -0.582 -0.381 13.936 1.00 95.88 86 TYR A O 1
ATOM 682 N N . HIS A 1 87 ? -0.228 -1.456 11.983 1.00 95.06 87 HIS A N 1
ATOM 683 C CA . HIS A 1 87 ? 1.157 -1.055 11.797 1.00 95.06 87 HIS A CA 1
ATOM 684 C C . HIS A 1 87 ? 1.401 -0.612 10.350 1.00 95.06 87 HIS A C 1
ATOM 686 O O . HIS A 1 87 ? 0.849 -1.197 9.414 1.00 95.06 87 HIS A O 1
ATOM 692 N N . GLN A 1 88 ? 2.287 0.368 10.148 1.00 94.06 88 GLN A N 1
ATOM 693 C CA . GLN A 1 88 ? 2.643 0.872 8.814 1.00 94.06 88 GLN A CA 1
ATOM 694 C C . GLN A 1 88 ? 3.168 -0.234 7.885 1.00 94.06 88 GLN A C 1
ATOM 696 O O . GLN A 1 88 ? 2.851 -0.244 6.702 1.00 94.06 88 GLN A O 1
ATOM 701 N N . LEU A 1 89 ? 3.877 -1.226 8.431 1.00 95.25 89 LEU A N 1
ATOM 702 C CA . LEU A 1 89 ? 4.319 -2.412 7.682 1.00 95.25 89 LEU A CA 1
ATOM 703 C C . LEU A 1 89 ? 3.173 -3.164 6.995 1.00 95.25 89 LEU A C 1
ATOM 705 O O . LEU A 1 89 ? 3.366 -3.670 5.893 1.00 95.25 89 LEU A O 1
ATOM 709 N N . PHE A 1 90 ? 1.987 -3.239 7.610 1.00 95.31 90 PHE A N 1
ATOM 710 C CA . PHE A 1 90 ? 0.829 -3.832 6.943 1.00 95.31 90 PHE A CA 1
ATOM 711 C C . PHE A 1 90 ? 0.366 -2.946 5.790 1.00 95.31 90 PHE A C 1
ATOM 713 O O . PHE A 1 90 ? 0.143 -3.460 4.700 1.00 95.31 90 PHE A O 1
ATOM 720 N N . CYS A 1 91 ? 0.317 -1.626 5.978 1.00 96.19 91 CYS A N 1
ATOM 721 C CA . CYS A 1 91 ? 0.026 -0.697 4.885 1.00 96.19 91 CYS A CA 1
ATOM 722 C C . CYS A 1 91 ? 1.004 -0.894 3.709 1.00 96.19 91 CYS A C 1
ATOM 724 O O . CYS A 1 91 ? 0.572 -1.111 2.580 1.00 96.19 91 CYS A O 1
ATOM 726 N N . GLU A 1 92 ? 2.316 -0.935 3.974 1.00 97.00 92 GLU A N 1
ATOM 727 C CA . GLU A 1 92 ? 3.351 -1.185 2.958 1.00 97.00 92 GLU A CA 1
ATOM 728 C C . GLU A 1 92 ? 3.213 -2.561 2.290 1.00 97.00 92 GLU A C 1
ATOM 730 O O . GLU A 1 92 ? 3.376 -2.676 1.073 1.00 97.00 92 GLU A O 1
ATOM 735 N N . TRP A 1 93 ? 2.875 -3.602 3.055 1.00 96.06 93 TRP A N 1
ATOM 736 C CA . TRP A 1 93 ? 2.605 -4.934 2.518 1.00 96.06 93 TRP A CA 1
ATOM 737 C C . TRP A 1 93 ? 1.429 -4.912 1.543 1.00 96.06 93 TRP A C 1
ATOM 739 O O . TRP A 1 93 ? 1.595 -5.298 0.389 1.00 96.06 93 TRP A O 1
ATOM 749 N N . PHE A 1 94 ? 0.263 -4.407 1.950 1.00 95.75 94 PHE A N 1
ATOM 750 C CA . PHE A 1 94 ? -0.910 -4.344 1.075 1.00 95.75 94 PHE A CA 1
ATOM 751 C C . PHE A 1 94 ? -0.665 -3.436 -0.138 1.00 95.75 94 PHE A C 1
ATOM 753 O O . PHE A 1 94 ? -1.022 -3.807 -1.259 1.00 95.75 94 PHE A O 1
ATOM 760 N N . ALA A 1 95 ? -0.004 -2.293 0.048 1.00 96.94 95 ALA A N 1
ATOM 761 C CA . ALA A 1 95 ? 0.354 -1.377 -1.031 1.00 96.94 95 ALA A CA 1
ATOM 762 C C . ALA A 1 95 ? 1.303 -2.009 -2.064 1.00 96.94 95 ALA A C 1
ATOM 764 O O . ALA A 1 95 ? 1.228 -1.672 -3.247 1.00 96.94 95 ALA A O 1
ATOM 765 N N . SER A 1 96 ? 2.161 -2.953 -1.660 1.00 96.94 96 SER A N 1
ATOM 766 C CA . SER A 1 96 ? 3.127 -3.592 -2.564 1.00 96.94 96 SER A CA 1
ATOM 767 C C . SER A 1 96 ? 2.468 -4.362 -3.707 1.00 96.94 96 SER A C 1
ATOM 769 O O . SER A 1 96 ? 2.932 -4.292 -4.843 1.00 96.94 96 SER A O 1
ATOM 771 N N . PHE A 1 97 ? 1.321 -4.996 -3.462 1.00 95.75 97 PHE A N 1
ATOM 772 C CA . PHE A 1 97 ? 0.551 -5.662 -4.513 1.00 95.75 97 PHE A CA 1
ATOM 773 C C . PHE A 1 97 ? 0.065 -4.671 -5.562 1.00 95.75 97 PHE A C 1
ATOM 775 O O . PHE A 1 97 ? 0.180 -4.925 -6.762 1.00 95.75 97 PHE A O 1
ATOM 782 N N . ARG A 1 98 ? -0.414 -3.501 -5.124 1.00 96.25 98 ARG A N 1
ATOM 783 C CA . ARG A 1 98 ? -0.808 -2.443 -6.050 1.00 96.25 98 ARG A CA 1
ATOM 784 C C . ARG A 1 98 ? 0.399 -1.884 -6.797 1.00 96.25 98 ARG A C 1
ATOM 786 O O . ARG A 1 98 ? 0.286 -1.650 -7.998 1.00 96.25 98 ARG A O 1
ATOM 793 N N . LEU A 1 99 ? 1.540 -1.712 -6.124 1.00 96.00 99 LEU A N 1
ATOM 794 C CA . LEU A 1 99 ? 2.774 -1.243 -6.753 1.00 96.00 99 LEU A CA 1
ATOM 795 C C . LEU A 1 99 ? 3.248 -2.205 -7.859 1.00 96.00 99 LEU A C 1
ATOM 797 O O . LEU A 1 99 ? 3.615 -1.751 -8.944 1.00 96.00 99 LEU A O 1
ATOM 801 N N . VAL A 1 100 ? 3.168 -3.522 -7.627 1.00 96.62 100 VAL A N 1
ATOM 802 C CA . VAL A 1 100 ? 3.440 -4.543 -8.654 1.00 96.62 100 VAL A CA 1
ATOM 803 C C . VAL A 1 100 ? 2.553 -4.337 -9.878 1.00 96.62 100 VAL A C 1
ATOM 805 O O . VAL A 1 100 ? 3.076 -4.269 -10.989 1.00 96.62 100 VAL A O 1
ATOM 808 N N . GLU A 1 101 ? 1.236 -4.203 -9.691 1.00 95.38 101 GLU A N 1
ATOM 809 C CA . GLU A 1 101 ? 0.298 -4.006 -10.802 1.00 95.38 101 GLU A CA 1
ATOM 810 C C . GLU A 1 101 ? 0.622 -2.746 -11.613 1.00 95.38 101 GLU A C 1
ATOM 812 O O . GLU A 1 101 ? 0.705 -2.803 -12.842 1.00 95.38 101 GLU A O 1
ATOM 817 N N . VAL A 1 102 ? 0.813 -1.603 -10.943 1.00 95.56 102 VAL A N 1
ATOM 818 C CA . VAL A 1 102 ? 1.033 -0.330 -11.644 1.00 95.56 102 VAL A CA 1
ATOM 819 C C . VAL A 1 102 ? 2.382 -0.306 -12.351 1.00 95.56 102 VAL A C 1
ATOM 821 O O . VAL A 1 102 ? 2.445 0.153 -13.486 1.00 95.56 102 VAL A O 1
ATOM 824 N N . VAL A 1 103 ? 3.447 -0.851 -11.752 1.00 96.12 103 VAL A N 1
ATOM 825 C CA . VAL A 1 103 ? 4.754 -0.917 -12.419 1.00 96.12 103 VAL A CA 1
ATOM 826 C C . VAL A 1 103 ? 4.703 -1.887 -13.589 1.00 96.12 103 VAL A C 1
ATOM 828 O O . VAL A 1 103 ? 5.177 -1.541 -14.670 1.00 96.12 103 VAL A O 1
ATOM 831 N N . ALA A 1 104 ? 4.097 -3.066 -13.427 1.00 95.44 104 ALA A N 1
ATOM 832 C CA . ALA A 1 104 ? 3.954 -4.031 -14.515 1.00 95.44 104 ALA A CA 1
ATOM 833 C C . ALA A 1 104 ? 3.222 -3.433 -15.728 1.00 95.44 104 ALA A C 1
ATOM 835 O O . ALA A 1 104 ? 3.609 -3.712 -16.860 1.00 95.44 104 ALA A O 1
ATOM 836 N N . ALA A 1 105 ? 2.235 -2.563 -15.497 1.00 96.25 105 ALA A N 1
ATOM 837 C CA . ALA A 1 105 ? 1.474 -1.898 -16.552 1.00 96.25 105 ALA A CA 1
ATOM 838 C C . ALA A 1 105 ? 2.227 -0.761 -17.276 1.00 96.25 105 ALA A C 1
ATOM 840 O O . ALA A 1 105 ? 1.804 -0.358 -18.359 1.00 96.25 105 ALA A O 1
ATOM 841 N N . THR A 1 106 ? 3.324 -0.239 -16.712 1.00 96.56 106 THR A N 1
ATOM 842 C CA . THR A 1 106 ? 4.082 0.865 -17.334 1.00 96.56 106 THR A CA 1
ATOM 843 C C . THR A 1 106 ? 4.835 0.401 -18.583 1.00 96.56 106 THR A C 1
ATOM 845 O O . THR A 1 106 ? 5.533 -0.618 -18.557 1.00 96.56 106 THR A O 1
ATOM 848 N N . ARG A 1 107 ? 4.754 1.186 -19.662 1.00 92.75 107 ARG A N 1
ATOM 849 C CA . ARG A 1 107 ? 5.316 0.874 -20.991 1.00 92.75 107 ARG A CA 1
ATOM 850 C C . ARG A 1 107 ? 6.714 1.444 -21.237 1.00 92.75 107 ARG A C 1
ATOM 852 O O . ARG A 1 107 ? 7.341 1.108 -22.235 1.00 92.75 107 ARG A O 1
ATOM 859 N N . GLY A 1 108 ? 7.224 2.290 -20.341 1.00 90.75 108 GLY A N 1
ATOM 860 C CA . GLY A 1 108 ? 8.536 2.916 -20.502 1.00 90.75 108 GLY A CA 1
ATOM 861 C C . GLY A 1 108 ? 9.026 3.662 -19.263 1.00 90.75 108 GLY A C 1
ATOM 862 O O . GLY A 1 108 ? 8.347 3.720 -18.237 1.00 90.75 108 GLY A O 1
ATOM 863 N N . ALA A 1 109 ? 10.221 4.249 -19.367 1.00 90.44 109 ALA A N 1
ATOM 864 C CA . ALA A 1 109 ? 10.906 4.894 -18.245 1.00 90.44 109 ALA A CA 1
ATOM 865 C C . ALA A 1 109 ? 10.165 6.127 -17.694 1.00 90.44 109 ALA A C 1
ATOM 867 O O . ALA A 1 109 ? 10.179 6.349 -16.487 1.00 90.44 109 ALA A O 1
ATOM 868 N N . SER A 1 110 ?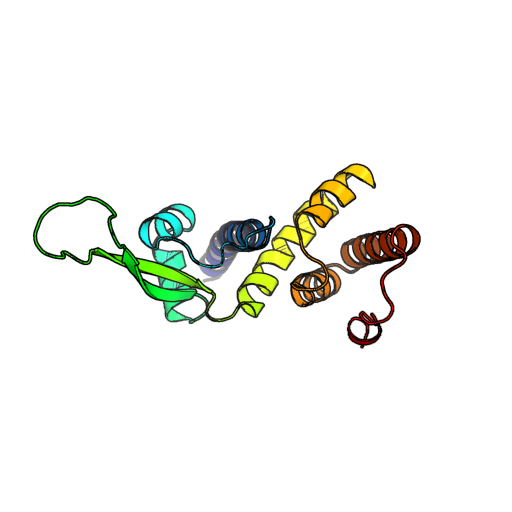 9.494 6.908 -18.550 1.00 92.06 110 SER A N 1
ATOM 869 C CA . SER A 1 110 ? 8.741 8.098 -18.121 1.00 92.06 110 SER A CA 1
ATOM 870 C C . SER A 1 110 ? 7.522 7.735 -17.262 1.00 92.06 110 SER A C 1
ATOM 872 O O . SER A 1 110 ? 7.352 8.284 -16.177 1.00 92.06 110 SER A O 1
ATOM 874 N N . GLU A 1 111 ? 6.719 6.752 -17.680 1.00 94.12 111 GLU A N 1
ATOM 875 C CA . GLU A 1 111 ? 5.577 6.273 -16.887 1.00 94.12 111 GLU A CA 1
ATOM 876 C C . GLU A 1 111 ? 6.032 5.642 -15.566 1.00 94.12 111 GLU A C 1
ATOM 878 O O . GLU A 1 111 ? 5.447 5.910 -14.517 1.00 94.12 111 GLU A O 1
ATOM 883 N N . LEU A 1 112 ? 7.114 4.854 -15.605 1.00 94.12 112 LEU A N 1
ATOM 884 C CA . LEU A 1 112 ? 7.721 4.275 -14.408 1.00 94.12 112 LEU A CA 1
ATOM 885 C C . LEU A 1 112 ? 8.164 5.365 -13.424 1.00 94.12 112 LEU A C 1
ATOM 887 O O . LEU A 1 112 ? 7.848 5.288 -12.237 1.00 94.12 112 LEU A O 1
ATOM 891 N N . LYS A 1 113 ? 8.841 6.405 -13.924 1.00 92.94 113 LYS A N 1
ATOM 892 C CA . LYS A 1 113 ? 9.246 7.573 -13.138 1.00 92.94 113 LYS A CA 1
ATOM 893 C C . LYS A 1 113 ? 8.039 8.253 -12.493 1.00 92.94 113 LYS A C 1
ATOM 895 O O . LYS A 1 113 ? 8.053 8.477 -11.290 1.00 92.94 113 LYS A O 1
ATOM 900 N N . ASN A 1 114 ? 6.970 8.494 -13.252 1.00 92.25 114 ASN A N 1
ATOM 901 C CA . ASN A 1 114 ? 5.759 9.147 -12.744 1.00 92.25 114 ASN A CA 1
ATOM 902 C C . ASN A 1 114 ? 5.074 8.366 -11.613 1.00 92.25 114 ASN A C 1
ATOM 904 O O . ASN A 1 114 ? 4.445 8.968 -10.745 1.00 92.25 114 ASN A O 1
ATOM 908 N N . VAL A 1 115 ? 5.165 7.034 -11.623 1.00 93.19 115 VAL A N 1
ATOM 909 C CA . VAL A 1 115 ? 4.673 6.194 -10.522 1.00 93.19 115 VAL A CA 1
ATOM 910 C C . VAL A 1 115 ? 5.606 6.296 -9.316 1.00 93.19 115 VAL A C 1
ATOM 912 O O . VAL A 1 115 ? 5.151 6.575 -8.210 1.00 93.19 115 VAL A O 1
ATOM 915 N N . LEU A 1 116 ? 6.908 6.094 -9.522 1.00 92.56 116 LEU A N 1
ATOM 916 C CA . LEU A 1 116 ? 7.885 5.974 -8.437 1.00 92.56 116 LEU A CA 1
ATOM 917 C C . LEU A 1 116 ? 8.312 7.321 -7.831 1.00 92.56 116 LEU A C 1
ATOM 919 O O . LEU A 1 116 ? 8.906 7.355 -6.758 1.00 92.56 116 LEU A O 1
ATOM 923 N N . ASP A 1 117 ? 8.045 8.449 -8.490 1.00 90.62 117 ASP A N 1
ATOM 924 C CA . ASP A 1 117 ? 8.228 9.796 -7.922 1.00 90.62 117 ASP A CA 1
ATOM 925 C C . ASP A 1 117 ? 7.215 10.113 -6.823 1.00 90.62 117 ASP A C 1
ATOM 927 O O . ASP A 1 117 ? 7.488 10.953 -5.975 1.00 90.62 117 ASP A O 1
ATOM 931 N N . LYS A 1 118 ? 6.073 9.421 -6.803 1.00 89.38 118 LYS A N 1
ATOM 932 C CA . LYS A 1 118 ? 5.015 9.647 -5.811 1.00 89.38 118 LYS A CA 1
ATOM 933 C C . LYS A 1 118 ? 5.267 8.930 -4.488 1.00 89.38 118 LYS A C 1
ATOM 935 O O . LYS A 1 118 ? 4.517 9.150 -3.546 1.00 89.38 118 LYS A O 1
ATOM 940 N N . VAL A 1 119 ? 6.268 8.052 -4.439 1.00 90.31 119 VAL A N 1
ATOM 941 C CA . VAL A 1 119 ? 6.514 7.132 -3.327 1.00 90.31 119 VAL A CA 1
ATOM 942 C C . VAL A 1 119 ? 7.939 7.319 -2.829 1.00 90.31 119 VAL A C 1
ATOM 944 O O . VAL A 1 119 ? 8.896 7.073 -3.564 1.00 90.31 119 VAL A O 1
ATOM 947 N N . ASP A 1 120 ? 8.087 7.700 -1.565 1.00 86.50 120 ASP A N 1
ATOM 948 C CA . ASP A 1 120 ? 9.393 7.913 -0.945 1.00 86.50 120 ASP A CA 1
ATOM 949 C C . ASP A 1 120 ? 10.181 6.589 -0.801 1.00 86.50 120 ASP A C 1
ATOM 951 O O . ASP A 1 120 ? 9.778 5.712 -0.033 1.00 86.50 120 ASP A O 1
ATOM 955 N N . PRO A 1 121 ? 11.321 6.413 -1.499 1.00 84.56 121 PRO A N 1
ATOM 956 C CA . PRO A 1 121 ? 12.111 5.187 -1.429 1.00 84.56 121 PRO A CA 1
ATOM 957 C C . PRO A 1 121 ? 12.917 5.002 -0.141 1.00 84.56 121 PRO A C 1
ATOM 959 O O . PRO A 1 121 ? 13.383 3.891 0.114 1.00 84.56 121 PRO A O 1
ATOM 962 N N . PHE A 1 122 ? 13.097 6.048 0.663 1.00 83.06 122 PHE A N 1
ATOM 963 C CA . PHE A 1 122 ? 13.815 5.974 1.932 1.00 83.06 122 PHE A CA 1
ATOM 964 C C . PHE A 1 122 ? 12.875 5.614 3.077 1.00 83.06 122 PHE A C 1
ATOM 966 O O . PHE A 1 122 ? 13.157 4.684 3.834 1.00 83.06 122 PHE A O 1
ATOM 973 N N . ASN A 1 123 ? 11.746 6.319 3.175 1.00 85.56 123 ASN A N 1
ATOM 974 C CA . ASN A 1 123 ? 10.791 6.122 4.263 1.00 85.56 123 ASN A CA 1
ATOM 975 C C . ASN A 1 123 ? 9.885 4.896 4.056 1.00 85.56 123 ASN A C 1
ATOM 977 O O . ASN A 1 123 ? 9.382 4.353 5.033 1.00 85.56 123 ASN A O 1
ATOM 981 N N . LEU A 1 124 ? 9.721 4.412 2.816 1.00 90.62 124 LEU A N 1
ATOM 982 C CA . LEU A 1 124 ? 8.874 3.253 2.482 1.00 90.62 124 LEU A CA 1
ATOM 983 C C . LEU A 1 124 ? 9.688 2.065 1.980 1.00 90.62 124 LEU A C 1
ATOM 985 O O . LEU A 1 124 ? 9.377 1.407 0.988 1.00 90.62 124 LEU A O 1
ATOM 989 N N . GLN A 1 125 ? 10.801 1.800 2.651 1.00 91.50 125 GLN A N 1
ATOM 990 C CA . GLN A 1 125 ? 11.757 0.795 2.217 1.00 91.50 125 GLN A CA 1
ATOM 991 C C . GLN A 1 125 ? 11.211 -0.648 2.210 1.00 91.50 125 GLN A C 1
ATOM 993 O O . GLN A 1 125 ? 11.785 -1.506 1.530 1.00 91.50 125 GLN A O 1
ATOM 998 N N . TYR A 1 126 ? 10.152 -0.950 2.972 1.00 95.69 126 TYR A N 1
ATOM 999 C CA . TYR A 1 126 ? 9.553 -2.285 2.998 1.00 95.69 126 TYR A CA 1
ATOM 1000 C C . TYR A 1 126 ? 8.588 -2.480 1.836 1.00 95.69 126 TYR A C 1
ATOM 1002 O O . TYR A 1 126 ? 8.602 -3.554 1.242 1.00 95.69 126 TYR A O 1
ATOM 1010 N N . LEU A 1 127 ? 7.863 -1.440 1.418 1.00 95.88 127 LEU A N 1
ATOM 1011 C CA . LEU A 1 127 ? 7.057 -1.445 0.196 1.00 95.88 127 LEU A CA 1
ATOM 1012 C C . LEU A 1 127 ? 7.881 -1.929 -1.006 1.00 95.88 127 LEU A C 1
ATOM 1014 O O . LEU A 1 127 ? 7.463 -2.835 -1.731 1.00 95.88 127 LEU A O 1
ATOM 1018 N N . TYR A 1 128 ? 9.089 -1.386 -1.182 1.00 94.25 128 TYR A N 1
ATOM 1019 C CA . TYR A 1 128 ? 9.994 -1.797 -2.257 1.00 94.25 128 TYR A CA 1
ATOM 1020 C C . TYR A 1 128 ? 10.504 -3.234 -2.085 1.00 94.25 128 TYR A C 1
ATOM 1022 O O . TYR A 1 128 ? 10.513 -3.994 -3.052 1.00 94.25 128 TYR A O 1
ATOM 1030 N N . ARG A 1 129 ? 10.879 -3.645 -0.865 1.00 94.62 129 ARG A N 1
ATOM 1031 C CA . ARG A 1 129 ? 11.321 -5.026 -0.591 1.00 94.62 129 ARG A CA 1
ATOM 1032 C C . ARG A 1 129 ? 10.223 -6.051 -0.860 1.00 94.62 129 ARG A C 1
ATOM 1034 O O . ARG A 1 129 ? 10.481 -7.045 -1.534 1.00 94.62 129 ARG A O 1
ATOM 1041 N N . PHE A 1 130 ? 9.004 -5.795 -0.391 1.00 95.94 130 PHE A N 1
ATOM 1042 C CA . PHE A 1 130 ? 7.853 -6.656 -0.642 1.00 95.94 130 PHE A CA 1
ATOM 1043 C C . PHE A 1 130 ? 7.541 -6.739 -2.132 1.00 95.94 130 PHE A C 1
ATOM 1045 O O . PHE A 1 130 ? 7.406 -7.836 -2.662 1.00 95.94 130 PHE A O 1
ATOM 1052 N N . THR A 1 131 ? 7.541 -5.606 -2.835 1.00 95.50 131 THR A N 1
ATOM 1053 C CA . THR A 1 131 ? 7.316 -5.565 -4.288 1.00 95.50 131 THR A CA 1
ATOM 1054 C C . THR A 1 131 ? 8.334 -6.429 -5.040 1.00 95.50 131 THR A C 1
ATOM 1056 O O . THR A 1 131 ? 7.955 -7.215 -5.910 1.00 95.50 131 THR A O 1
ATOM 1059 N N . CYS A 1 132 ? 9.617 -6.344 -4.671 1.00 93.81 132 CYS A N 1
ATOM 1060 C CA . CYS A 1 132 ? 10.672 -7.194 -5.226 1.00 93.81 132 CYS A CA 1
ATOM 1061 C C . CYS A 1 132 ? 10.470 -8.684 -4.908 1.00 93.81 132 CYS A C 1
ATOM 1063 O O . CYS A 1 132 ? 10.744 -9.523 -5.763 1.00 93.81 132 CYS A O 1
ATOM 1065 N N . GLY A 1 133 ? 9.996 -9.010 -3.701 1.00 91.69 133 GLY A N 1
ATOM 1066 C CA . GLY A 1 133 ? 9.688 -10.383 -3.293 1.00 91.69 133 GLY A CA 1
ATOM 1067 C C . GLY A 1 133 ? 8.463 -10.974 -3.998 1.00 91.69 133 GLY A C 1
ATOM 1068 O O . GLY A 1 133 ? 8.447 -12.166 -4.290 1.00 91.69 133 GLY A O 1
ATOM 1069 N N . ILE A 1 134 ? 7.460 -10.149 -4.316 1.00 94.06 134 ILE A N 1
ATOM 1070 C CA . ILE A 1 134 ? 6.241 -10.568 -5.024 1.00 94.06 134 ILE A CA 1
ATOM 1071 C C . ILE A 1 134 ? 6.517 -10.783 -6.516 1.00 94.06 134 ILE A C 1
ATOM 1073 O O . ILE A 1 134 ? 6.020 -11.740 -7.106 1.00 94.06 134 ILE A O 1
ATOM 1077 N N . SER A 1 135 ? 7.293 -9.898 -7.150 1.00 96.06 135 SER A N 1
ATOM 1078 C CA . SER A 1 135 ? 7.616 -10.003 -8.574 1.00 96.06 135 SER A CA 1
ATOM 1079 C C . SER A 1 135 ? 9.058 -9.601 -8.845 1.00 96.06 135 SER A C 1
ATOM 1081 O O . SER A 1 135 ? 9.407 -8.420 -8.860 1.00 96.06 135 SER A O 1
ATOM 1083 N N . SER A 1 136 ? 9.894 -10.596 -9.148 1.00 93.56 136 SER A N 1
ATOM 1084 C CA . SER A 1 136 ? 11.305 -10.388 -9.491 1.00 93.56 136 SER A CA 1
ATOM 1085 C C . SER A 1 136 ? 11.481 -9.508 -10.735 1.00 93.56 13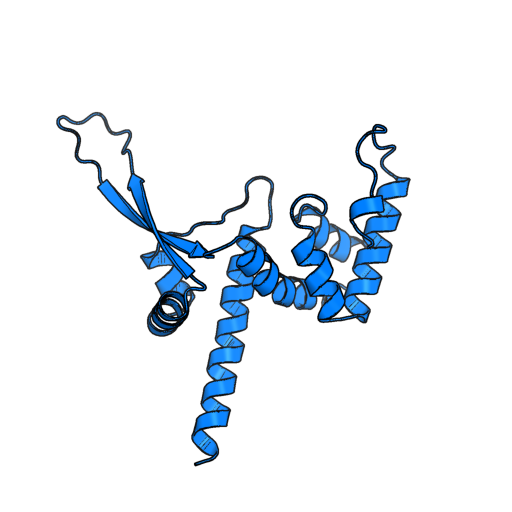6 SER A C 1
ATOM 1087 O O . SER A 1 136 ? 12.373 -8.659 -10.774 1.00 93.56 136 SER A O 1
ATOM 1089 N N . ALA A 1 137 ? 10.600 -9.653 -11.732 1.00 95.44 137 ALA A N 1
ATOM 1090 C CA . ALA A 1 137 ? 10.611 -8.846 -12.950 1.00 95.44 137 ALA A CA 1
ATOM 1091 C C . ALA A 1 137 ? 10.326 -7.362 -12.661 1.00 95.44 137 ALA A C 1
ATOM 1093 O O . ALA A 1 137 ? 11.044 -6.488 -13.147 1.00 95.44 137 ALA A O 1
ATOM 1094 N N . VAL A 1 138 ? 9.316 -7.067 -11.834 1.00 95.44 138 VAL A N 1
ATOM 1095 C CA . VAL A 1 138 ? 9.027 -5.693 -11.391 1.00 95.44 138 VAL A CA 1
ATOM 1096 C C . VAL A 1 138 ? 10.151 -5.161 -10.505 1.00 95.44 138 VAL A C 1
ATOM 1098 O O . VAL A 1 138 ? 10.609 -4.036 -10.708 1.00 95.44 138 VAL A O 1
ATOM 1101 N N . GLY A 1 139 ? 10.642 -5.978 -9.571 1.00 94.56 139 GLY A N 1
ATOM 1102 C CA . GLY A 1 139 ? 11.740 -5.620 -8.681 1.00 94.56 139 GLY A CA 1
ATOM 1103 C C . GLY A 1 139 ? 12.993 -5.193 -9.441 1.00 94.56 139 GLY A C 1
ATOM 1104 O O . GLY A 1 139 ? 13.574 -4.154 -9.133 1.00 94.56 139 GLY A O 1
ATOM 1105 N N . LYS A 1 140 ? 13.363 -5.919 -10.504 1.00 95.81 140 LYS A N 1
ATOM 1106 C CA . LYS A 1 140 ? 14.489 -5.547 -11.373 1.00 95.81 140 LYS A CA 1
ATOM 1107 C C . LYS A 1 140 ? 14.315 -4.143 -11.967 1.00 95.81 140 LYS A C 1
ATOM 1109 O O . LYS A 1 140 ? 15.231 -3.331 -11.860 1.00 95.81 140 LYS A O 1
ATOM 1114 N N . ARG A 1 141 ? 13.131 -3.834 -12.509 1.00 95.38 141 ARG A N 1
ATOM 1115 C CA . ARG A 1 141 ? 12.822 -2.517 -13.101 1.00 95.38 141 ARG A CA 1
ATOM 1116 C C . ARG A 1 141 ? 12.912 -1.386 -12.075 1.00 95.38 141 ARG A C 1
ATOM 1118 O O . ARG A 1 141 ? 13.475 -0.333 -12.357 1.00 95.38 141 ARG A O 1
ATOM 1125 N N . ILE A 1 142 ? 12.381 -1.612 -10.874 1.00 94.19 142 ILE A N 1
ATOM 1126 C CA . ILE A 1 142 ? 12.463 -0.663 -9.756 1.00 94.19 142 ILE A CA 1
ATOM 1127 C C . ILE A 1 142 ? 13.922 -0.425 -9.350 1.00 94.19 142 ILE A C 1
ATOM 1129 O O . ILE A 1 142 ? 14.337 0.719 -9.182 1.00 94.19 142 ILE A O 1
ATOM 1133 N N . ILE A 1 143 ? 14.717 -1.488 -9.201 1.00 92.88 143 ILE A N 1
ATOM 1134 C CA . ILE A 1 143 ? 16.127 -1.386 -8.802 1.00 92.88 143 ILE A CA 1
ATOM 1135 C C . ILE A 1 143 ? 16.932 -0.604 -9.845 1.00 92.88 143 ILE A C 1
ATOM 1137 O O . ILE A 1 143 ? 17.737 0.253 -9.479 1.00 92.88 143 ILE A O 1
ATOM 1141 N N . GLU A 1 144 ? 16.722 -0.881 -11.133 1.00 92.69 144 GLU A N 1
ATOM 1142 C CA . GLU A 1 144 ? 17.358 -0.148 -12.235 1.00 92.69 144 GLU A CA 1
ATOM 1143 C C . GLU A 1 144 ? 17.018 1.346 -12.179 1.00 92.69 144 GLU A C 1
ATOM 1145 O O . GLU A 1 144 ? 17.917 2.186 -12.235 1.00 92.69 144 GLU A O 1
ATOM 1150 N N . TYR A 1 145 ? 15.748 1.676 -11.950 1.00 91.19 145 TYR A N 1
ATOM 1151 C CA . TYR A 1 145 ? 15.297 3.053 -11.785 1.00 91.19 145 TYR A CA 1
ATOM 1152 C C . TYR A 1 145 ? 15.925 3.766 -10.572 1.00 91.19 145 TYR A C 1
ATOM 1154 O O . TYR A 1 145 ? 16.400 4.901 -10.666 1.00 91.19 145 TYR A O 1
ATOM 1162 N N . LEU A 1 146 ? 15.972 3.106 -9.412 1.00 89.12 146 LEU A N 1
ATOM 1163 C CA . LEU A 1 146 ? 16.577 3.685 -8.208 1.00 89.12 146 LEU A CA 1
ATOM 1164 C C . LEU A 1 146 ? 18.087 3.908 -8.388 1.00 89.12 146 LEU A C 1
ATOM 1166 O O . LEU A 1 146 ? 18.627 4.905 -7.904 1.00 89.12 146 LEU A O 1
ATOM 1170 N N . LYS A 1 147 ? 18.774 3.026 -9.127 1.00 88.25 147 LYS A N 1
ATOM 1171 C CA . LYS A 1 147 ? 20.183 3.217 -9.501 1.00 88.25 147 LYS A CA 1
ATOM 1172 C C . LYS A 1 147 ? 20.373 4.437 -10.405 1.00 88.25 147 LYS A C 1
ATOM 1174 O O . LYS A 1 147 ? 21.299 5.202 -10.155 1.00 88.25 147 LYS A O 1
ATOM 1179 N N . SER A 1 148 ? 19.493 4.672 -11.383 1.00 85.56 148 SER A N 1
ATOM 1180 C CA . SER A 1 148 ? 19.594 5.850 -12.262 1.00 85.56 148 SER A CA 1
ATOM 1181 C C . SER A 1 148 ? 19.281 7.175 -11.557 1.00 85.56 148 SER A C 1
ATOM 1183 O O . SER A 1 148 ? 19.721 8.228 -12.009 1.00 85.56 148 SER A O 1
ATOM 1185 N N . ARG A 1 149 ? 18.558 7.164 -10.426 1.00 77.88 149 ARG A N 1
ATOM 1186 C CA . ARG A 1 149 ? 18.410 8.370 -9.587 1.00 77.88 149 ARG A CA 1
ATOM 1187 C C . ARG A 1 149 ? 19.707 8.749 -8.865 1.00 77.88 149 ARG A C 1
ATOM 1189 O O . ARG A 1 149 ? 19.990 9.935 -8.720 1.00 77.88 149 ARG A O 1
ATOM 1196 N N . LYS A 1 150 ? 20.518 7.767 -8.445 1.00 61.06 150 LYS A N 1
ATOM 1197 C CA . LYS A 1 150 ? 21.804 8.019 -7.760 1.00 61.06 150 LYS A CA 1
ATOM 1198 C C . LYS A 1 150 ? 22.807 8.778 -8.629 1.00 61.06 150 LYS A C 1
ATOM 1200 O O . LYS A 1 150 ? 23.628 9.504 -8.092 1.00 61.06 150 LYS A O 1
ATOM 1205 N N . THR A 1 151 ? 22.742 8.628 -9.950 1.00 46.62 151 THR A N 1
ATOM 1206 C CA . THR A 1 151 ? 23.637 9.332 -10.881 1.00 46.62 151 THR A CA 1
ATOM 1207 C C . THR A 1 151 ? 23.259 10.798 -11.105 1.00 46.62 151 THR A C 1
ATOM 1209 O O . THR A 1 151 ? 24.084 11.552 -11.604 1.00 46.62 151 THR A O 1
ATOM 1212 N N . VAL A 1 152 ? 22.041 11.216 -10.734 1.00 45.06 152 VAL A N 1
ATOM 1213 C CA . VAL A 1 152 ? 21.538 12.589 -10.943 1.00 45.06 152 VAL A CA 1
ATOM 1214 C C . VAL A 1 152 ? 21.624 13.439 -9.667 1.00 45.06 152 VAL A C 1
ATOM 1216 O O . VAL A 1 152 ? 21.690 14.660 -9.749 1.00 45.06 152 VAL A O 1
ATOM 1219 N N . ILE A 1 153 ? 21.662 12.814 -8.486 1.00 43.06 153 ILE A N 1
ATOM 1220 C CA . ILE A 1 153 ? 21.731 13.509 -7.195 1.00 43.06 153 ILE A CA 1
ATOM 1221 C C . ILE A 1 153 ? 23.060 13.154 -6.524 1.00 43.06 153 ILE A C 1
ATOM 1223 O O . ILE A 1 153 ? 23.201 12.080 -5.940 1.00 43.06 153 ILE A O 1
ATOM 1227 N N . SER A 1 154 ? 24.033 14.066 -6.565 1.00 39.41 154 SER A N 1
ATOM 1228 C CA . SER A 1 154 ? 25.142 14.076 -5.608 1.00 39.41 154 SER A CA 1
ATOM 1229 C C . SER A 1 154 ? 24.560 14.281 -4.204 1.00 39.41 154 SER A C 1
ATOM 1231 O O . SER A 1 154 ? 24.295 15.407 -3.787 1.00 39.41 154 SER A O 1
ATOM 1233 N N . LEU A 1 155 ? 24.267 13.183 -3.506 1.00 41.34 155 LEU A N 1
ATOM 1234 C CA . LEU A 1 155 ? 23.719 13.205 -2.150 1.00 41.34 155 LEU A CA 1
ATOM 1235 C C . LEU A 1 155 ? 24.784 13.701 -1.146 1.00 41.34 155 LEU A C 1
ATOM 1237 O O . LEU A 1 155 ? 25.944 13.296 -1.259 1.00 41.34 155 LEU A O 1
ATOM 1241 N N . PRO A 1 156 ? 24.414 14.510 -0.132 1.00 40.12 156 PRO A N 1
ATOM 1242 C CA . PRO A 1 156 ? 25.290 14.815 0.999 1.00 40.12 156 PRO A CA 1
ATOM 1243 C C . PRO A 1 156 ? 25.670 13.521 1.736 1.00 40.12 156 PRO A C 1
ATOM 1245 O O . PRO A 1 156 ? 24.858 12.600 1.853 1.00 40.12 156 PRO A O 1
ATOM 1248 N N . SER A 1 157 ? 26.904 13.443 2.236 1.00 44.78 157 SER A N 1
ATOM 1249 C CA . SER A 1 157 ? 27.600 12.202 2.621 1.00 44.78 157 SER A CA 1
ATOM 1250 C C . SER A 1 157 ? 27.047 11.413 3.826 1.00 44.78 157 SER A C 1
ATOM 1252 O O . SER A 1 157 ? 27.712 10.491 4.297 1.00 44.78 157 SER A O 1
ATOM 1254 N N . SER A 1 158 ? 25.840 11.694 4.324 1.00 43.75 158 SER A N 1
ATOM 1255 C CA . SER A 1 158 ? 25.278 11.030 5.513 1.00 43.75 158 SER A CA 1
ATOM 1256 C C . SER A 1 158 ? 24.224 9.947 5.227 1.00 43.75 158 SER A C 1
ATOM 1258 O O . SER A 1 158 ? 23.950 9.126 6.103 1.00 43.75 158 SER A O 1
ATOM 1260 N N . ALA A 1 159 ? 23.674 9.853 4.011 1.00 46.53 159 ALA A N 1
ATOM 1261 C CA . ALA A 1 159 ? 22.681 8.831 3.652 1.00 46.53 159 ALA A CA 1
ATOM 1262 C C . ALA A 1 159 ? 23.325 7.639 2.915 1.00 46.53 159 ALA A C 1
ATOM 1264 O O . ALA A 1 159 ? 23.189 7.465 1.702 1.00 46.53 159 ALA A O 1
ATOM 1265 N N . SER A 1 160 ? 24.060 6.800 3.651 1.00 39.66 160 SER A N 1
ATOM 1266 C CA . SER A 1 160 ? 24.655 5.582 3.086 1.00 39.66 160 SER A CA 1
ATOM 1267 C C . SER A 1 160 ? 23.598 4.494 2.855 1.00 39.66 160 SER A C 1
ATOM 1269 O O . SER A 1 160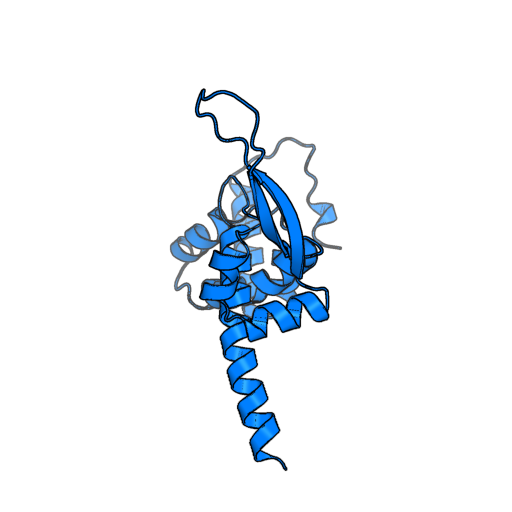 ? 23.058 3.896 3.787 1.00 39.66 160 SER A O 1
ATOM 1271 N N . TRP A 1 161 ? 23.341 4.196 1.578 1.00 42.88 161 TRP A N 1
ATOM 1272 C CA . TRP A 1 161 ? 22.404 3.170 1.096 1.00 42.88 161 TRP A CA 1
ATOM 1273 C C . TRP A 1 161 ? 22.791 1.721 1.447 1.00 42.88 161 TRP A C 1
ATOM 1275 O O . TRP A 1 161 ? 22.040 0.800 1.126 1.00 42.88 161 TRP A O 1
ATOM 1285 N N . ASN A 1 162 ? 23.912 1.493 2.138 1.00 41.84 162 ASN A N 1
ATOM 1286 C CA . ASN A 1 162 ? 24.331 0.161 2.593 1.00 41.84 162 ASN A CA 1
ATOM 1287 C C . ASN A 1 162 ? 23.336 -0.499 3.572 1.00 41.84 162 ASN A C 1
ATOM 1289 O O . ASN A 1 162 ? 23.453 -1.690 3.845 1.00 41.84 162 ASN A O 1
ATOM 1293 N N . LYS A 1 163 ? 22.334 0.240 4.072 1.00 43.81 163 LYS A N 1
ATOM 1294 C CA . LYS A 1 163 ? 21.219 -0.300 4.872 1.00 43.81 163 LYS A CA 1
ATOM 1295 C C . LYS A 1 163 ? 20.056 -0.882 4.052 1.00 43.81 163 LYS A C 1
ATOM 1297 O O . LYS A 1 163 ? 19.223 -1.582 4.617 1.00 43.81 163 LYS A O 1
ATOM 1302 N N . LEU A 1 164 ? 19.979 -0.619 2.746 1.00 42.78 164 LEU A N 1
ATOM 1303 C CA . LEU A 1 164 ? 18.845 -1.036 1.907 1.00 42.78 164 LEU A CA 1
ATOM 1304 C C . LEU A 1 164 ? 19.048 -2.369 1.170 1.00 42.78 164 LEU A C 1
ATOM 1306 O O . LEU A 1 164 ? 18.085 -2.912 0.638 1.00 42.78 164 LEU A O 1
ATOM 1310 N N . VAL A 1 165 ? 20.267 -2.919 1.177 1.00 37.59 165 VAL A N 1
ATOM 1311 C CA . VAL A 1 165 ? 20.637 -4.152 0.448 1.00 37.59 165 VAL A CA 1
ATOM 1312 C C . VAL A 1 165 ? 21.327 -5.169 1.371 1.00 37.59 165 VAL A C 1
ATOM 1314 O O . VAL A 1 165 ? 22.343 -5.756 1.013 1.00 37.59 165 VAL A O 1
ATOM 1317 N N . ARG A 1 166 ? 20.808 -5.359 2.584 1.00 36.00 166 ARG A N 1
ATOM 1318 C CA . ARG A 1 166 ? 21.117 -6.549 3.386 1.00 36.00 166 ARG A CA 1
ATOM 1319 C C . ARG A 1 166 ? 19.883 -7.421 3.476 1.00 36.00 166 ARG A C 1
ATOM 1321 O O . ARG A 1 166 ? 18.794 -6.829 3.665 1.00 36.00 166 ARG A O 1
#

pLDDT: mean 80.4, std 20.76, range [35.41, 97.0]

Organism: Stichopus japonicus (NCBI:txid307972)

Radius of gyration: 19.47 Å; chains: 1; bounding box: 48×59×46 Å

Secondary structure (DSSP, 8-state):
-HHHHHHHHHHHHHHHHHHHHHHHHHHSSSS---EEEHHHHHHHH-HHHHHHHHHTTSEEEEEEEE------SS---EEEEEEEESSHHHHHHHHHHHHHHHHHH--SHHHHHHHHTTS-TTTTHHHHHHHHHH-HHHHHHHHHHHHHHHTT----TT--GGGS--